Protein AF-A0A0F9FVC7-F1 (afdb_monomer)

pLDDT: mean 80.15, std 14.32, range [45.34, 95.5]

Solvent-accessible surface area (backbone atoms only — not comparable to full-atom values): 5010 Å² total; per-residue (Å²): 134,74,90,51,35,34,31,40,40,31,40,84,89,46,97,45,67,49,78,46,72,62,86,75,86,63,58,70,59,86,48,102,78,30,86,86,47,62,73,86,58,91,66,83,70,79,76,55,71,70,57,29,51,70,61,67,43,61,88,67,74,71,81,75,67,49,74,46,82,76,43,71,55,83,132

Mean predicted aligned error: 6.9 Å

Radius of gyration: 13.5 Å; Cα contacts (8 Å, |Δi|>4): 92; chains: 1; bounding box: 28×38×28 Å

Secondary structure (DSSP, 8-state):
---SEEEEEEETTEEEEEEEEE-S----SS-TTGGGS-TTS-------HHHHHHHT-TTTS---EEEEEEE----

Sequence (75 aa):
CRSHTDLQVTTGSMPKCIVVRVNDRGPYCEYPGSYYYSCKAERDMDLSEGAAEALGFKTEGVVTLDARYLYVPEP

Organism: NCBI:txid412755

Structure (mmCIF, N/CA/C/O backbone):
data_AF-A0A0F9FVC7-F1
#
_entry.id   AF-A0A0F9FVC7-F1
#
loop_
_atom_site.gr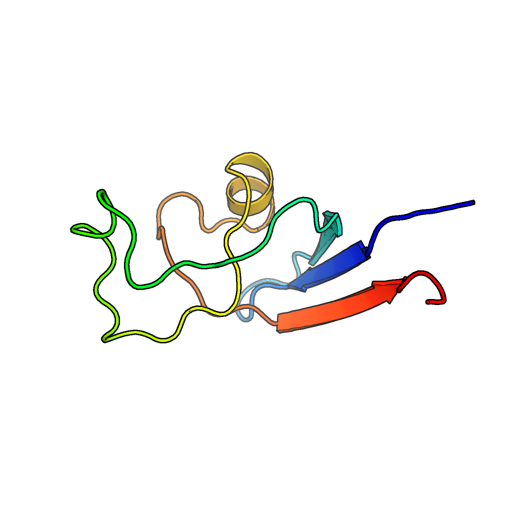oup_PDB
_atom_site.id
_atom_site.type_symbol
_atom_site.label_atom_id
_atom_site.label_alt_id
_atom_site.label_comp_id
_atom_site.label_asym_id
_atom_site.label_entity_id
_atom_site.label_seq_id
_atom_site.pdbx_PDB_ins_code
_atom_site.Cartn_x
_atom_site.Cartn_y
_atom_site.Cartn_z
_atom_site.occupancy
_atom_site.B_iso_or_equiv
_atom_site.auth_seq_id
_atom_site.auth_comp_id
_atom_site.auth_asym_id
_atom_site.auth_atom_id
_atom_site.pdbx_PDB_model_num
ATOM 1 N N . CYS A 1 1 ? 5.532 -19.863 -15.358 1.00 56.12 1 CYS A N 1
ATOM 2 C CA . CYS A 1 1 ? 6.504 -19.094 -14.554 1.00 56.12 1 CYS A CA 1
ATOM 3 C C . CYS A 1 1 ? 5.815 -17.831 -14.050 1.00 56.12 1 CYS A C 1
ATOM 5 O O . CYS A 1 1 ? 5.198 -17.154 -14.865 1.00 56.12 1 CYS A O 1
ATOM 7 N N . ARG A 1 2 ? 5.818 -17.547 -12.740 1.00 59.06 2 ARG A N 1
ATOM 8 C CA . ARG A 1 2 ? 5.336 -16.252 -12.230 1.00 59.06 2 ARG A CA 1
ATOM 9 C C . ARG A 1 2 ? 6.481 -15.254 -12.382 1.00 59.06 2 ARG A C 1
ATOM 11 O O . ARG A 1 2 ? 7.567 -15.520 -11.898 1.00 59.06 2 ARG A O 1
ATOM 18 N N . SER A 1 3 ? 6.249 -14.151 -13.080 1.00 69.69 3 SER A N 1
ATOM 19 C CA . SER A 1 3 ? 7.246 -13.095 -13.315 1.00 69.69 3 SER A CA 1
ATOM 20 C C . SER A 1 3 ? 6.975 -11.845 -12.472 1.00 69.69 3 SER A C 1
ATOM 22 O O . SER A 1 3 ? 7.308 -10.739 -12.881 1.00 69.69 3 SER A O 1
ATOM 24 N N . HIS A 1 4 ? 6.268 -11.996 -11.352 1.00 79.06 4 HIS A N 1
ATOM 25 C CA . HIS A 1 4 ? 5.796 -10.889 -10.526 1.00 79.06 4 HIS A CA 1
ATOM 26 C C . HIS A 1 4 ? 6.003 -11.194 -9.050 1.00 79.06 4 HIS A C 1
ATOM 28 O O . HIS A 1 4 ? 5.991 -12.359 -8.661 1.00 79.06 4 HIS A O 1
ATOM 34 N N . THR A 1 5 ? 6.149 -10.143 -8.250 1.00 88.50 5 THR A N 1
ATOM 35 C CA . THR A 1 5 ? 6.252 -10.222 -6.793 1.00 88.50 5 THR A CA 1
ATOM 36 C C . THR A 1 5 ? 4.866 -10.103 -6.168 1.00 88.50 5 THR A C 1
ATOM 38 O O . THR A 1 5 ? 4.118 -9.185 -6.511 1.00 88.50 5 THR A O 1
ATOM 41 N N . ASP A 1 6 ? 4.542 -11.003 -5.239 1.00 91.94 6 ASP A N 1
ATOM 42 C CA . ASP A 1 6 ? 3.304 -10.967 -4.453 1.00 91.94 6 ASP A CA 1
ATOM 43 C C . ASP A 1 6 ? 3.628 -10.622 -2.989 1.00 91.94 6 ASP A C 1
ATOM 45 O O . ASP A 1 6 ? 4.510 -11.232 -2.373 1.00 91.94 6 ASP A O 1
ATOM 49 N N . LEU A 1 7 ? 2.887 -9.670 -2.419 1.00 93.06 7 LEU A N 1
ATOM 50 C CA . LEU A 1 7 ? 2.977 -9.253 -1.019 1.00 93.06 7 LEU A CA 1
ATOM 51 C C . LEU A 1 7 ? 1.674 -9.585 -0.292 1.00 93.06 7 LEU A C 1
ATOM 53 O O . LEU A 1 7 ? 0.593 -9.342 -0.824 1.00 93.06 7 LEU A O 1
ATOM 57 N N . GLN A 1 8 ? 1.760 -10.073 0.943 1.00 93.06 8 GLN A N 1
ATOM 58 C CA . GLN A 1 8 ? 0.632 -10.016 1.870 1.00 93.06 8 GLN A CA 1
ATOM 59 C C . GLN A 1 8 ? 0.701 -8.708 2.648 1.00 93.06 8 GLN A C 1
ATOM 61 O O . GLN A 1 8 ? 1.747 -8.405 3.216 1.00 93.06 8 GLN A O 1
ATOM 66 N N . VAL A 1 9 ? -0.412 -7.979 2.695 1.00 92.69 9 VAL A N 1
ATOM 67 C CA . VAL A 1 9 ? -0.535 -6.686 3.375 1.00 92.69 9 VAL A CA 1
ATOM 68 C C . VAL A 1 9 ? -1.607 -6.772 4.454 1.00 92.69 9 VAL A C 1
ATOM 70 O O . VAL A 1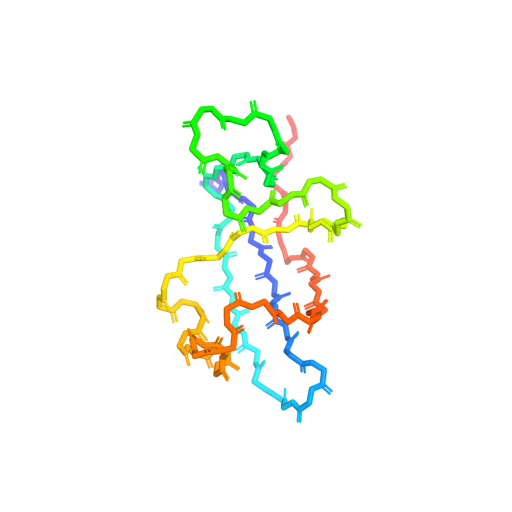 9 ? -2.676 -7.337 4.212 1.00 92.69 9 VAL A O 1
ATOM 73 N N . THR A 1 10 ? -1.324 -6.210 5.625 1.00 90.56 10 THR A N 1
ATOM 74 C CA . THR A 1 10 ? -2.189 -6.192 6.814 1.00 90.56 10 THR A CA 1
ATOM 75 C C . THR A 1 10 ? -2.270 -4.793 7.413 1.00 90.56 10 THR A C 1
ATOM 77 O O . THR A 1 10 ? -1.266 -4.087 7.465 1.00 90.56 10 THR A O 1
ATOM 80 N N . THR A 1 11 ? -3.451 -4.389 7.890 1.00 84.56 11 THR A N 1
ATOM 81 C CA . THR A 1 11 ? -3.593 -3.157 8.682 1.00 84.56 11 THR A CA 1
ATOM 82 C C . THR A 1 11 ? -3.338 -3.447 10.162 1.00 84.56 11 THR A C 1
ATOM 84 O O . THR A 1 11 ? -3.777 -4.469 10.684 1.00 84.56 11 THR A O 1
ATOM 87 N N . GLY A 1 12 ? -2.647 -2.547 10.868 1.00 70.62 12 GLY A N 1
ATOM 88 C CA . GLY A 1 12 ? -2.316 -2.757 12.287 1.00 70.62 12 GLY A CA 1
ATOM 89 C C . GLY A 1 12 ? -3.533 -2.788 13.227 1.00 70.62 12 GLY A C 1
ATOM 90 O O . GLY A 1 12 ? -3.455 -3.326 14.327 1.00 70.62 12 GLY A O 1
ATOM 91 N N . SER A 1 13 ? -4.670 -2.226 12.804 1.00 60.72 13 SER A N 1
ATOM 92 C CA . SER A 1 13 ? -5.888 -2.106 13.618 1.00 60.72 13 SER A CA 1
ATOM 93 C C . SER A 1 13 ? -6.970 -3.147 13.303 1.00 60.72 13 SER A C 1
ATOM 95 O O . SER A 1 13 ? -7.895 -3.307 14.099 1.00 60.72 13 SER A O 1
ATOM 97 N N . MET A 1 14 ? -6.881 -3.876 12.182 1.00 57.34 14 MET A N 1
ATOM 98 C CA . MET A 1 14 ? -7.855 -4.907 11.809 1.00 57.34 14 MET A CA 1
ATOM 99 C C . MET A 1 14 ? -7.161 -6.152 11.241 1.00 57.34 14 MET A C 1
ATOM 101 O O . MET A 1 14 ? -6.256 -6.026 10.427 1.00 57.34 14 MET A O 1
ATOM 105 N N . PRO A 1 15 ? -7.642 -7.375 11.533 1.00 65.69 15 PRO A N 1
ATOM 106 C CA . PRO A 1 15 ? -7.070 -8.622 11.005 1.00 65.69 15 PRO A CA 1
ATOM 107 C C . PRO A 1 15 ? -7.325 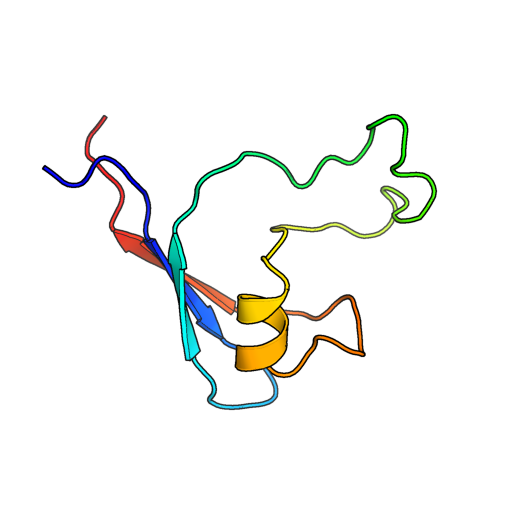-8.829 9.496 1.00 65.69 15 PRO A C 1
ATOM 109 O O . PRO A 1 15 ? -7.297 -9.957 9.000 1.00 65.69 15 PRO A O 1
ATOM 112 N N . LYS A 1 16 ? -7.618 -7.761 8.746 1.00 75.50 16 LYS A N 1
ATOM 113 C CA . LYS A 1 16 ? -7.833 -7.824 7.305 1.00 75.50 16 LYS A CA 1
ATOM 114 C C . LYS A 1 16 ? -6.479 -7.931 6.626 1.00 75.50 16 LYS A C 1
ATOM 116 O O . LYS A 1 16 ? -5.649 -7.030 6.723 1.00 75.50 16 LYS A O 1
ATOM 121 N N . CYS A 1 17 ? -6.281 -9.047 5.935 1.00 87.69 17 CYS A N 1
ATOM 122 C CA . CYS A 1 17 ? -5.122 -9.265 5.093 1.00 87.69 17 CYS A CA 1
ATOM 123 C C . CYS A 1 17 ? -5.559 -9.466 3.645 1.00 87.69 17 CYS A C 1
ATOM 125 O O . CYS A 1 17 ? -6.564 -10.126 3.376 1.00 87.69 17 CYS A O 1
ATOM 127 N N . ILE A 1 18 ? -4.796 -8.903 2.717 1.00 93.94 18 ILE A N 1
ATOM 128 C CA . ILE A 1 18 ? -4.977 -9.123 1.282 1.00 93.94 18 ILE A CA 1
ATOM 129 C C . ILE A 1 18 ? -3.640 -9.489 0.652 1.00 93.94 18 ILE A C 1
ATOM 131 O O . ILE A 1 18 ? -2.581 -9.189 1.204 1.00 93.94 18 ILE A O 1
ATOM 135 N N . VAL A 1 19 ? 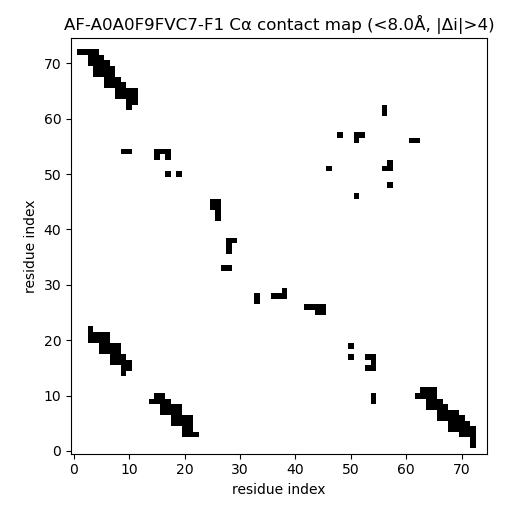-3.692 -10.128 -0.513 1.00 94.19 19 VAL A N 1
ATOM 136 C CA . VAL A 1 19 ? -2.512 -10.335 -1.354 1.00 94.19 19 VAL A CA 1
ATOM 137 C C . VAL A 1 19 ? -2.547 -9.320 -2.485 1.00 94.19 19 VAL A C 1
ATOM 139 O O . VAL A 1 19 ? -3.556 -9.203 -3.180 1.00 94.19 19 VAL A O 1
ATOM 142 N N . VAL A 1 20 ? -1.447 -8.595 -2.668 1.00 94.25 20 VAL A N 1
ATOM 143 C CA . VAL A 1 20 ? -1.267 -7.620 -3.7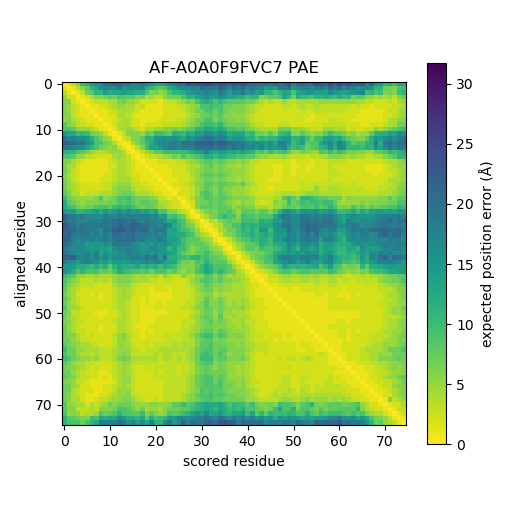47 1.00 94.25 20 VAL A CA 1
ATOM 144 C C . VAL A 1 20 ? -0.098 -8.028 -4.630 1.00 94.25 20 VAL A C 1
ATOM 146 O O . VAL A 1 20 ? 0.877 -8.615 -4.162 1.00 94.25 20 VAL A O 1
ATOM 149 N N . ARG A 1 21 ? -0.194 -7.689 -5.914 1.00 94.69 21 ARG A N 1
ATOM 150 C CA . ARG A 1 21 ? 0.881 -7.867 -6.888 1.00 94.69 21 ARG A CA 1
ATOM 151 C C . ARG A 1 21 ? 1.614 -6.548 -7.069 1.00 94.69 21 ARG A C 1
ATOM 153 O O . ARG A 1 21 ? 0.977 -5.547 -7.385 1.00 94.69 21 ARG A O 1
ATOM 160 N N . VAL A 1 22 ? 2.937 -6.571 -6.962 1.00 92.62 22 VAL A N 1
ATOM 161 C CA . VAL A 1 22 ? 3.772 -5.427 -7.341 1.00 92.62 22 VAL A CA 1
ATOM 162 C C . VAL A 1 22 ? 3.798 -5.332 -8.864 1.00 92.62 22 VAL A C 1
ATOM 164 O O . VAL A 1 22 ? 4.206 -6.276 -9.544 1.00 92.62 22 VAL A O 1
ATOM 167 N N . ASN A 1 23 ? 3.336 -4.207 -9.401 1.00 92.75 23 ASN A N 1
ATOM 168 C CA . ASN A 1 23 ? 3.293 -3.940 -10.838 1.00 92.75 23 ASN A CA 1
ATOM 169 C C . ASN A 1 23 ? 3.929 -2.598 -11.239 1.00 92.75 23 ASN A C 1
ATOM 171 O O . ASN A 1 23 ? 4.032 -2.337 -12.434 1.00 92.75 23 ASN A O 1
ATOM 175 N N . ASP A 1 24 ? 4.356 -1.779 -10.277 1.00 89.00 24 ASP A N 1
ATOM 176 C CA . ASP A 1 24 ? 5.004 -0.488 -10.511 1.00 89.00 24 ASP A CA 1
ATOM 177 C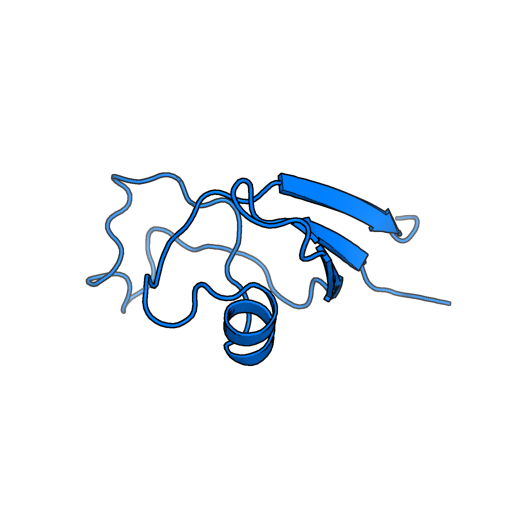 C . ASP A 1 24 ? 6.085 -0.220 -9.447 1.00 89.00 24 ASP A C 1
ATOM 179 O O . ASP A 1 24 ? 6.168 -0.915 -8.429 1.00 89.00 24 ASP A O 1
ATOM 183 N N . ARG A 1 25 ? 6.941 0.766 -9.716 1.00 84.81 25 ARG A N 1
ATOM 184 C CA . ARG A 1 25 ? 7.917 1.341 -8.784 1.00 84.81 25 ARG A CA 1
ATOM 185 C C . ARG A 1 25 ? 7.309 2.554 -8.063 1.00 84.81 25 ARG A C 1
ATOM 187 O O . ARG A 1 25 ? 6.180 2.952 -8.323 1.00 84.81 25 ARG A O 1
ATOM 194 N N . GLY A 1 26 ? 8.096 3.165 -7.181 1.00 81.31 26 GLY A N 1
ATOM 195 C CA . GLY A 1 26 ? 7.650 4.225 -6.280 1.00 81.31 26 GLY A CA 1
ATOM 196 C C . GLY A 1 26 ? 7.507 3.691 -4.852 1.00 81.31 26 GLY A C 1
ATOM 197 O O . GLY A 1 26 ? 8.002 2.594 -4.579 1.00 81.31 26 GLY A O 1
ATOM 198 N N . PRO A 1 27 ? 6.861 4.439 -3.946 1.00 81.69 27 PRO A N 1
ATOM 199 C CA . PRO A 1 27 ? 6.246 5.754 -4.151 1.00 81.69 27 PRO A CA 1
ATOM 200 C C . PRO A 1 27 ? 7.282 6.832 -4.507 1.00 81.69 27 PRO A C 1
ATOM 202 O O . PRO A 1 27 ? 8.419 6.807 -4.041 1.00 81.69 27 PRO A O 1
ATOM 205 N N . TYR A 1 28 ? 6.90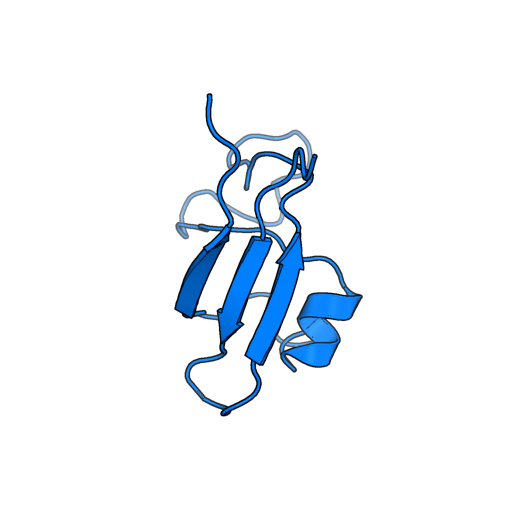4 7.784 -5.365 1.00 73.69 28 TYR A N 1
ATOM 206 C CA . TYR A 1 28 ? 7.801 8.859 -5.801 1.00 73.69 28 TYR A CA 1
ATOM 207 C C . TYR A 1 28 ? 7.622 10.119 -4.955 1.00 73.69 28 TYR A C 1
ATOM 209 O O . TYR A 1 28 ? 6.514 10.630 -4.783 1.00 73.69 28 TYR A O 1
ATOM 217 N N . CYS A 1 29 ? 8.741 10.637 -4.462 1.00 65.12 29 CYS A N 1
ATOM 218 C CA . CYS A 1 29 ? 8.803 11.857 -3.664 1.00 65.12 29 CYS A CA 1
ATOM 219 C C . CYS A 1 29 ? 8.743 13.128 -4.544 1.00 65.12 29 CYS A C 1
ATOM 221 O O . CYS A 1 29 ? 8.120 14.126 -4.183 1.00 65.12 29 CYS A O 1
ATOM 223 N N . GLU A 1 30 ? 9.326 13.080 -5.745 1.00 57.34 30 GLU A N 1
ATOM 224 C CA . GLU A 1 30 ? 9.565 14.248 -6.607 1.00 57.34 30 GLU A CA 1
ATOM 225 C C . GLU A 1 30 ? 8.974 14.054 -8.013 1.00 57.34 30 GLU A C 1
ATOM 227 O O . GLU A 1 30 ? 9.692 14.039 -9.010 1.00 57.34 30 GLU A O 1
ATOM 232 N N . TYR A 1 31 ? 7.656 13.869 -8.115 1.00 54.88 31 TYR A N 1
ATOM 233 C CA . TYR A 1 31 ? 6.982 13.838 -9.419 1.00 54.88 31 TYR A CA 1
ATOM 234 C C . TYR A 1 31 ? 6.187 15.133 -9.640 1.00 54.88 31 TYR A C 1
ATOM 236 O O . TYR A 1 31 ? 5.568 15.614 -8.691 1.00 54.88 31 TYR A O 1
ATOM 244 N N . PRO A 1 32 ? 6.133 15.719 -10.852 1.00 45.34 32 PRO A N 1
ATOM 245 C CA . PRO A 1 32 ? 5.230 16.833 -11.146 1.00 45.34 32 PRO A CA 1
ATOM 246 C C . PRO A 1 32 ? 3.774 16.396 -10.896 1.00 45.34 32 PRO A C 1
ATOM 248 O O . PRO A 1 32 ? 3.193 15.662 -11.690 1.00 45.34 32 PRO A O 1
ATOM 251 N N . GLY A 1 33 ? 3.217 16.775 -9.741 1.00 54.03 33 GLY A N 1
ATOM 252 C CA . GLY A 1 33 ? 1.943 16.259 -9.212 1.00 54.03 33 GLY A CA 1
ATOM 253 C C . GLY A 1 33 ? 2.005 15.784 -7.751 1.00 54.03 33 GLY A C 1
ATOM 254 O O . GLY A 1 33 ? 0.972 15.720 -7.090 1.00 54.03 33 GLY A O 1
ATOM 255 N N . SER A 1 34 ? 3.203 15.562 -7.193 1.00 54.97 34 SER A N 1
ATOM 256 C CA . SER A 1 34 ? 3.431 15.214 -5.779 1.00 54.97 34 SER A CA 1
ATOM 257 C C . SER A 1 34 ? 3.192 16.376 -4.805 1.00 54.97 34 SER A C 1
ATOM 259 O O . SER A 1 34 ? 3.435 16.239 -3.611 1.00 54.97 34 SER A O 1
ATOM 261 N N . TYR A 1 35 ? 2.647 17.506 -5.279 1.00 53.59 35 TYR A N 1
ATOM 262 C CA . TYR A 1 35 ? 2.281 18.670 -4.459 1.00 53.59 35 TYR A CA 1
ATOM 263 C C . TYR A 1 35 ? 1.361 18.295 -3.283 1.00 53.59 35 TYR A C 1
ATOM 265 O O . TYR A 1 35 ? 1.394 18.937 -2.237 1.00 53.59 35 TYR A O 1
ATOM 273 N N . TYR A 1 36 ? 0.570 17.230 -3.444 1.00 54.34 36 TYR A N 1
ATOM 274 C CA . TYR A 1 36 ? -0.326 16.699 -2.415 1.00 54.34 36 TYR A CA 1
ATOM 275 C C . TYR A 1 36 ? 0.368 15.787 -1.387 1.00 54.34 36 TYR A C 1
ATOM 277 O O . TYR A 1 36 ? -0.192 15.547 -0.321 1.00 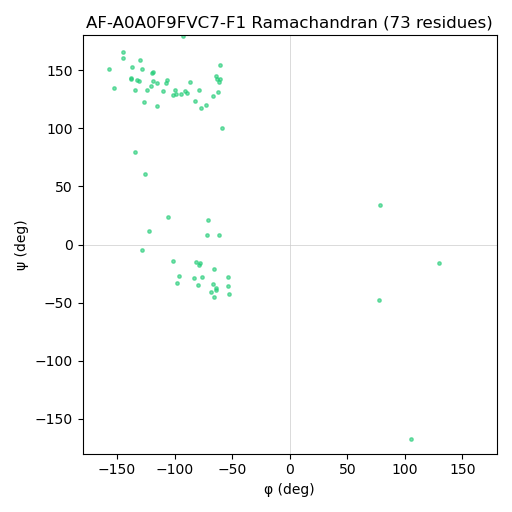54.34 36 TYR A O 1
ATOM 285 N N . TYR A 1 37 ? 1.588 15.312 -1.663 1.00 59.59 37 TYR A N 1
ATOM 286 C CA . TYR A 1 37 ? 2.306 14.331 -0.845 1.00 59.59 37 TYR A CA 1
ATOM 287 C C . TYR A 1 37 ? 3.761 14.769 -0.639 1.00 59.59 37 TYR A C 1
ATOM 289 O O . TYR A 1 37 ? 4.674 14.310 -1.321 1.00 59.59 37 TYR A O 1
ATOM 297 N N . SER A 1 38 ? 3.980 15.693 0.302 1.00 59.19 38 SER A N 1
ATOM 298 C CA . SER A 1 38 ? 5.325 16.197 0.605 1.00 59.19 38 SER A CA 1
ATOM 299 C C . SER A 1 38 ? 6.257 15.076 1.079 1.00 59.19 38 SER A C 1
ATOM 301 O O . SER A 1 38 ? 5.848 14.261 1.906 1.00 59.19 38 SER A O 1
ATOM 303 N N . CYS A 1 39 ? 7.535 15.121 0.687 1.00 62.41 39 CYS A N 1
ATOM 304 C CA . CYS A 1 39 ? 8.602 14.195 1.112 1.00 62.41 39 CYS A CA 1
ATOM 305 C C . CYS A 1 39 ? 8.896 14.194 2.628 1.00 62.41 39 CYS A C 1
ATOM 307 O O . CYS A 1 39 ? 9.897 13.640 3.066 1.00 62.41 39 CYS A O 1
ATOM 309 N N . LYS A 1 40 ? 8.082 14.884 3.436 1.00 58.88 40 LYS A N 1
ATOM 310 C CA . LYS A 1 40 ? 8.232 14.978 4.891 1.00 58.88 40 LYS A CA 1
ATOM 311 C C . LYS A 1 40 ? 7.716 13.736 5.620 1.00 58.88 40 LYS A C 1
ATOM 313 O O . LYS A 1 40 ? 8.053 13.560 6.784 1.00 58.88 40 LYS A O 1
ATOM 318 N N . ALA A 1 41 ? 6.896 12.918 4.959 1.00 63.91 41 ALA A N 1
ATOM 319 C CA . ALA A 1 41 ? 6.443 11.630 5.463 1.00 63.91 41 ALA A CA 1
ATOM 320 C C . ALA A 1 41 ? 6.993 10.530 4.550 1.00 63.91 41 ALA A C 1
ATOM 322 O O . ALA A 1 41 ? 6.712 10.525 3.350 1.00 63.91 41 ALA A O 1
ATOM 323 N N . GLU A 1 42 ? 7.801 9.639 5.118 1.00 71.75 42 GLU A N 1
ATOM 324 C CA . GLU A 1 42 ? 8.296 8.449 4.430 1.00 71.75 42 GLU A CA 1
ATOM 325 C C . GLU A 1 42 ? 7.098 7.566 4.048 1.00 71.75 42 GLU A C 1
ATOM 327 O O . GLU A 1 42 ? 6.185 7.356 4.851 1.00 71.75 42 GLU A O 1
ATOM 332 N N . ARG A 1 43 ? 7.054 7.132 2.786 1.00 83.44 43 ARG A N 1
ATOM 333 C CA . ARG A 1 43 ? 6.034 6.220 2.266 1.00 83.44 43 ARG A CA 1
ATOM 334 C C . ARG A 1 43 ? 6.751 5.026 1.667 1.00 83.44 43 ARG A C 1
ATOM 336 O O . ARG A 1 43 ? 7.659 5.212 0.864 1.00 83.44 43 ARG A O 1
ATOM 343 N N . ASP A 1 44 ? 6.287 3.833 2.006 1.00 86.19 44 ASP A N 1
ATOM 344 C CA . ASP A 1 44 ? 6.913 2.593 1.541 1.00 86.19 44 ASP A CA 1
ATOM 345 C C . ASP A 1 44 ? 6.225 2.008 0.303 1.00 86.19 44 ASP A C 1
ATOM 347 O O . ASP A 1 44 ? 6.852 1.310 -0.491 1.00 86.19 44 ASP A O 1
ATOM 351 N N . MET A 1 45 ? 4.926 2.272 0.119 1.00 88.31 45 MET A N 1
ATOM 352 C CA . MET A 1 45 ? 4.149 1.719 -0.991 1.00 88.31 45 MET A CA 1
ATOM 353 C C . MET A 1 45 ? 2.915 2.559 -1.330 1.00 88.31 45 MET A C 1
ATOM 355 O O . MET A 1 45 ? 2.300 3.154 -0.446 1.00 88.31 45 MET A O 1
ATOM 359 N N . ASP A 1 46 ? 2.514 2.524 -2.601 1.00 90.31 46 ASP A N 1
ATOM 360 C CA . ASP A 1 46 ? 1.211 2.997 -3.069 1.00 90.31 46 ASP A CA 1
ATOM 361 C C . ASP A 1 46 ? 0.340 1.787 -3.447 1.00 90.31 46 ASP A C 1
ATOM 363 O O . ASP A 1 46 ? 0.812 0.810 -4.034 1.00 90.31 46 ASP A O 1
ATOM 367 N N . LEU A 1 47 ? -0.944 1.833 -3.092 1.00 92.19 47 LEU A N 1
ATOM 368 C CA . LEU A 1 47 ? -1.898 0.748 -3.321 1.00 92.19 47 LEU A CA 1
ATOM 369 C C . LEU A 1 47 ? -3.048 1.215 -4.214 1.00 92.19 47 LEU A C 1
ATOM 371 O O . LEU A 1 47 ? -3.478 2.363 -4.154 1.00 92.19 47 LEU A O 1
ATOM 375 N N . SER A 1 48 ? -3.579 0.296 -5.026 1.00 94.94 48 SER A N 1
ATOM 376 C CA . SER A 1 48 ? -4.789 0.559 -5.816 1.00 94.94 48 SER A CA 1
ATOM 377 C C . SER A 1 48 ? -5.996 0.882 -4.924 1.00 94.94 48 SER A C 1
ATOM 379 O O . SER A 1 48 ? -6.087 0.393 -3.796 1.00 94.94 48 SER A O 1
ATOM 381 N N . GLU A 1 49 ? -6.971 1.620 -5.458 1.00 95.25 49 GLU A N 1
ATOM 382 C CA . GLU A 1 49 ? -8.212 1.967 -4.748 1.00 95.25 49 GLU A CA 1
ATOM 383 C C . GLU A 1 49 ? -8.930 0.732 -4.176 1.00 95.25 49 GLU A C 1
ATOM 385 O O . GLU A 1 49 ? -9.349 0.737 -3.020 1.00 95.25 49 GLU A O 1
ATOM 390 N N . GLY A 1 50 ? -9.003 -0.363 -4.942 1.00 95.50 50 GLY A N 1
ATOM 391 C CA . GLY A 1 50 ? -9.630 -1.608 -4.485 1.00 95.50 50 GLY A CA 1
ATOM 392 C C . GLY A 1 50 ? -8.877 -2.284 -3.334 1.00 95.50 50 GLY A C 1
ATOM 393 O O . GLY A 1 50 ? -9.499 -2.852 -2.438 1.00 95.50 50 GLY A O 1
ATOM 394 N N . ALA A 1 51 ? -7.544 -2.184 -3.309 1.00 94.44 51 ALA A N 1
ATOM 395 C CA . ALA A 1 51 ? -6.744 -2.663 -2.182 1.00 94.44 51 ALA A CA 1
ATOM 396 C C . ALA A 1 51 ? -6.977 -1.802 -0.931 1.00 94.44 51 ALA A C 1
ATOM 398 O O . ALA A 1 51 ? -7.135 -2.346 0.163 1.00 94.44 51 ALA A O 1
ATOM 399 N N . ALA A 1 52 ? -7.066 -0.478 -1.096 1.00 93.25 52 ALA A N 1
ATOM 400 C CA . ALA A 1 52 ? -7.370 0.441 -0.003 1.00 93.25 52 ALA A CA 1
ATOM 401 C C . ALA A 1 52 ? -8.769 0.215 0.589 1.00 93.25 52 ALA A C 1
ATOM 403 O O . ALA A 1 52 ? -8.944 0.238 1.807 1.00 93.25 52 ALA A O 1
ATOM 404 N N . GLU A 1 53 ? -9.762 -0.066 -0.255 1.00 94.19 53 GLU A N 1
ATOM 405 C CA . GLU A 1 53 ? -11.120 -0.412 0.168 1.00 94.19 53 GLU A CA 1
ATOM 406 C C . GLU A 1 53 ? -11.168 -1.746 0.922 1.00 94.19 53 GLU A C 1
ATOM 408 O O . GLU A 1 53 ? -11.757 -1.830 2.001 1.00 94.19 53 GLU A O 1
ATOM 413 N N . ALA A 1 54 ? -10.484 -2.773 0.411 1.00 92.81 54 ALA A N 1
ATOM 414 C CA . ALA A 1 54 ? -10.428 -4.082 1.056 1.00 92.81 54 ALA A CA 1
ATOM 415 C C . ALA A 1 54 ? -9.728 -4.036 2.427 1.00 92.81 54 ALA A C 1
ATOM 417 O O . ALA A 1 54 ? -10.167 -4.695 3.373 1.00 92.81 54 ALA A O 1
ATOM 418 N N . LEU A 1 55 ? -8.673 -3.225 2.550 1.00 91.56 55 LEU A N 1
ATOM 419 C CA . LEU A 1 55 ? -7.968 -2.975 3.811 1.00 91.56 55 LEU A CA 1
ATOM 420 C C . LEU A 1 55 ? -8.722 -1.995 4.728 1.00 91.56 55 LEU A C 1
ATOM 422 O O . LEU A 1 55 ? -8.473 -1.973 5.932 1.00 91.56 55 LEU A O 1
ATOM 426 N N . GLY A 1 56 ? -9.697 -1.257 4.191 1.00 91.31 56 GLY A N 1
ATOM 427 C CA . GLY A 1 56 ? -10.570 -0.364 4.946 1.00 91.31 56 GLY A CA 1
ATOM 428 C C . GLY A 1 56 ? -9.928 0.970 5.316 1.00 91.31 56 GLY A C 1
ATOM 429 O O . GLY A 1 56 ? -10.225 1.469 6.392 1.00 91.31 56 GLY A O 1
ATOM 430 N N . PHE A 1 57 ? -9.055 1.517 4.461 1.00 90.06 57 PHE A N 1
ATOM 431 C CA . PHE A 1 57 ? -8.427 2.832 4.673 1.00 90.06 57 PHE A CA 1
ATOM 432 C C . PHE A 1 57 ? -8.673 3.846 3.540 1.00 90.06 57 PHE A C 1
ATOM 434 O O . PHE A 1 57 ? -8.019 4.887 3.456 1.00 90.06 57 PHE A O 1
ATOM 441 N N . LYS A 1 58 ? -9.602 3.545 2.622 1.00 90.38 58 LYS A N 1
ATOM 442 C CA . LYS A 1 58 ? -9.881 4.375 1.436 1.00 90.38 58 LYS A CA 1
ATOM 443 C C . LYS A 1 58 ? -10.169 5.843 1.784 1.00 90.38 58 LYS A C 1
ATOM 445 O O . LYS A 1 58 ? -9.801 6.728 1.019 1.00 90.38 58 LYS A O 1
ATOM 450 N N . THR A 1 59 ? -10.828 6.099 2.913 1.00 89.75 59 THR A N 1
ATOM 451 C CA . T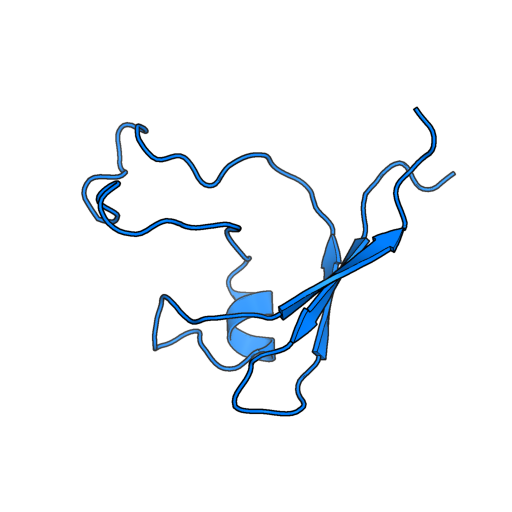HR A 1 59 ? -11.214 7.445 3.364 1.00 89.75 59 THR A CA 1
ATOM 452 C C . THR A 1 59 ? -10.103 8.189 4.101 1.00 89.75 59 THR A C 1
ATOM 454 O O . THR A 1 59 ? -10.047 9.413 4.060 1.00 89.75 59 THR A O 1
ATOM 457 N N . GLU A 1 60 ? -9.216 7.453 4.757 1.00 88.38 60 GLU A N 1
ATOM 458 C CA . GLU A 1 60 ? -8.092 7.929 5.555 1.00 88.38 60 GLU A CA 1
ATOM 459 C C . GLU A 1 60 ? -6.941 8.398 4.659 1.00 88.38 60 GLU A C 1
ATOM 461 O O . GLU A 1 60 ? -6.158 9.267 5.040 1.00 88.38 60 GLU A O 1
ATOM 466 N N . GLY A 1 61 ? -6.836 7.824 3.458 1.00 85.75 61 GLY A N 1
ATOM 467 C CA . GLY A 1 61 ? -5.831 8.153 2.451 1.00 85.75 61 GLY A CA 1
ATOM 468 C C . GLY A 1 61 ? -4.455 7.549 2.742 1.00 85.75 61 GLY A C 1
ATOM 469 O O . GLY A 1 61 ? -3.872 6.935 1.853 1.00 85.75 61 GLY A O 1
ATOM 470 N N . VAL A 1 62 ? -3.950 7.676 3.974 1.00 86.50 62 VAL A N 1
ATOM 471 C CA . VAL A 1 62 ? -2.649 7.134 4.406 1.00 86.50 62 VAL A CA 1
ATOM 472 C C . VAL A 1 62 ? -2.781 6.431 5.754 1.00 86.50 62 VAL A C 1
ATOM 474 O O . VAL A 1 62 ? -3.355 6.980 6.693 1.00 86.50 62 VAL A O 1
ATOM 477 N N . VAL A 1 63 ? -2.209 5.229 5.861 1.00 88.19 63 VAL A N 1
ATOM 478 C CA . VAL A 1 63 ? -2.168 4.425 7.092 1.00 88.19 63 VAL A CA 1
ATOM 479 C C . VAL A 1 63 ? -0.862 3.639 7.195 1.00 88.19 63 VAL A C 1
ATOM 481 O O . VAL A 1 63 ? -0.196 3.390 6.192 1.00 88.19 63 VAL A O 1
ATOM 484 N N . THR A 1 64 ? -0.520 3.206 8.407 1.00 89.06 64 THR A N 1
ATOM 485 C CA . THR A 1 64 ? 0.566 2.247 8.642 1.00 89.06 64 THR A CA 1
ATOM 486 C C . THR A 1 64 ? 0.093 0.826 8.340 1.00 89.06 64 THR A C 1
ATOM 488 O O . THR A 1 64 ? -0.982 0.409 8.785 1.00 89.06 64 THR A O 1
ATOM 491 N N . LEU A 1 65 ? 0.913 0.085 7.596 1.00 89.38 65 LEU A N 1
ATOM 492 C CA . LEU A 1 65 ? 0.652 -1.284 7.160 1.00 89.38 65 LEU A CA 1
ATOM 493 C C . LEU A 1 65 ? 1.841 -2.176 7.510 1.00 89.38 65 LEU A C 1
ATOM 495 O O . LEU A 1 65 ? 2.983 -1.726 7.491 1.00 89.38 65 LEU A O 1
ATOM 499 N N . ASP A 1 66 ? 1.561 -3.454 7.739 1.00 90.94 66 ASP A N 1
ATOM 500 C CA . ASP A 1 66 ? 2.571 -4.508 7.734 1.00 90.94 66 ASP A CA 1
ATOM 501 C C . ASP A 1 66 ? 2.525 -5.225 6.384 1.00 90.94 66 ASP A C 1
ATOM 503 O O . ASP A 1 66 ? 1.447 -5.602 5.910 1.00 90.94 66 ASP A O 1
ATOM 507 N N . ALA A 1 67 ? 3.686 -5.441 5.766 1.00 91.06 67 ALA A N 1
ATOM 508 C CA . ALA A 1 67 ? 3.802 -6.146 4.495 1.00 91.06 67 ALA A CA 1
ATOM 509 C C . ALA A 1 67 ? 4.874 -7.240 4.557 1.00 91.06 67 ALA A C 1
ATOM 511 O O . ALA A 1 67 ? 5.946 -7.054 5.131 1.00 91.06 67 ALA A O 1
ATOM 512 N N . ARG A 1 68 ? 4.604 -8.389 3.927 1.00 91.75 68 ARG A N 1
ATOM 513 C CA . ARG A 1 68 ? 5.587 -9.473 3.772 1.00 91.75 68 ARG A CA 1
ATOM 514 C C . ARG A 1 68 ? 5.556 -10.085 2.380 1.00 91.75 68 ARG A C 1
ATOM 516 O O . ARG A 1 68 ? 4.485 -10.279 1.805 1.00 91.75 68 ARG A O 1
ATOM 523 N N . TYR A 1 69 ? 6.730 -10.446 1.871 1.00 90.50 69 TYR A N 1
ATOM 524 C CA . TYR A 1 69 ? 6.863 -11.170 0.610 1.00 90.50 69 TYR A CA 1
ATOM 525 C C . TYR A 1 69 ? 6.270 -12.575 0.727 1.00 90.50 69 TYR A C 1
ATOM 527 O O . TYR A 1 69 ? 6.617 -13.332 1.633 1.00 90.50 69 TYR A O 1
ATOM 535 N N . LEU A 1 70 ? 5.388 -12.926 -0.206 1.00 88.38 70 LEU A N 1
ATOM 536 C CA . LEU A 1 70 ? 4.922 -14.300 -0.399 1.00 88.38 70 LEU A CA 1
ATOM 537 C C . LEU A 1 70 ? 5.682 -14.990 -1.530 1.00 88.38 70 LEU A C 1
ATOM 539 O O . LEU A 1 70 ? 5.904 -16.197 -1.483 1.00 88.38 70 LEU A O 1
ATOM 543 N N . TYR A 1 71 ? 6.065 -14.223 -2.550 1.00 83.06 71 TYR A N 1
ATOM 544 C CA . TYR A 1 71 ? 6.824 -14.718 -3.686 1.00 83.06 71 TYR A CA 1
ATOM 545 C C . TYR A 1 71 ? 7.660 -13.597 -4.299 1.00 83.06 71 TYR A C 1
ATOM 547 O O . TYR A 1 71 ? 7.148 -12.502 -4.534 1.00 83.06 71 TYR A O 1
ATOM 555 N N . VAL A 1 72 ? 8.923 -13.903 -4.589 1.00 79.31 72 VAL A N 1
ATOM 556 C CA . VAL A 1 72 ? 9.850 -13.068 -5.358 1.00 79.31 72 VAL A CA 1
ATOM 557 C C . VAL A 1 72 ? 10.388 -13.956 -6.484 1.00 79.31 72 VAL A C 1
ATOM 559 O O . VAL A 1 72 ? 10.890 -15.040 -6.179 1.00 79.31 72 VAL A O 1
ATOM 562 N N . PRO A 1 73 ? 10.242 -13.581 -7.767 1.00 74.56 73 PRO A N 1
ATOM 563 C CA . PRO A 1 73 ? 10.810 -14.363 -8.859 1.00 74.56 73 PRO A CA 1
ATOM 564 C C . PRO A 1 73 ? 12.341 -14.386 -8.762 1.00 74.56 73 PRO A C 1
ATOM 566 O O . PRO A 1 73 ? 12.951 -13.388 -8.381 1.00 74.56 73 PRO A O 1
ATOM 569 N N . GLU A 1 74 ? 12.948 -15.530 -9.085 1.00 74.38 74 GLU A N 1
ATOM 570 C CA . GLU A 1 74 ? 14.409 -15.652 -9.157 1.00 74.38 74 GLU A CA 1
ATOM 571 C C . GLU A 1 74 ? 14.968 -14.695 -10.234 1.00 74.38 74 GLU A C 1
ATOM 573 O O . GLU A 1 74 ? 14.315 -14.531 -11.273 1.00 74.38 74 GLU A O 1
ATOM 578 N N . PRO A 1 75 ? 16.109 -14.028 -9.966 1.00 62.12 75 PRO A N 1
ATOM 579 C CA . PRO A 1 75 ? 16.713 -13.042 -10.865 1.00 62.12 75 PRO A CA 1
ATOM 580 C C . PRO A 1 75 ? 17.250 -13.633 -12.175 1.00 62.12 75 PRO A C 1
ATOM 582 O O . PRO A 1 75 ? 17.668 -14.814 -12.185 1.00 62.12 75 PRO A O 1
#

Foldseek 3Di:
DDQWWKKWKAAPVDRQIDIDTDDDDDPDQDDPVCPVPHPPDDDDDDDDLVVCVSNPCNPVRDGDMDMDTPDDDDD

Nearest PDB structures (foldseek):
  8rg0-assembly1_H  TM=5.021E-01  e=5.020E+00  Homo sapiens
  7aju-assembly1_Db  TM=4.726E-01  e=6.143E+00  Saccharomyces cerevisiae S288C
  8jms-assembly1_A  TM=2.332E-01  e=7.516E+00  Streptomyces cavourensis

InterPro domains:
  IPR009009 RlpA-like protein, double-psi beta-barrel domain [PF03330] (8-64)
  IPR036908 RlpA-like domain superfamily [G3DSA:2.40.40.10] (2-70)